Protein AF-A0A810AE53-F1 (afdb_monomer)

InterPro domains:
  IPR002611 IstB-like ATP-binding domain [PF01695] (5-76)
  IPR027417 P-loop containing nucleoside triphosphate hydrolase [G3DSA:3.40.50.300] (1-77)
  IPR027417 P-loop containing nucleoside triphosphate hydrolase [SSF52540] (19-70)

pLDDT: mean 76.46, std 14.44, range [34.41, 89.38]

Nearest PDB structures (foldseek):
  8dq5-assembly1_A  TM=3.245E-01  e=6.076E+00  Flavobacterium johnsoniae

Foldseek 3Di:
DDPPLVDPPVVLVVLLVCVCVVVVHDDDDDDDPPSCSLVSVVVSQVSCVVVVHDDDDDDPVVVVVVVVVCVVVVDPDDDD

Organism: NCBI:txid1355477

Sequence (80 aa):
MKAPRGLDKPLFQKLVAGEWIDRHQNLLIIGPTGVCKSWIACALGHKACRDNRSVLCQRLPRLFEALALARGDGRWLGCR

Solvent-accessible surface area (backbone atoms only — not comparable to full-atom values): 5354 Å² total; per-residue (Å²): 135,82,74,83,76,84,66,58,62,70,58,51,51,50,60,66,70,39,59,46,63,79,68,71,54,86,86,83,91,84,80,71,88,89,73,50,60,71,55,53,53,51,52,48,40,54,48,40,42,73,71,76,39,92,68,87,90,77,57,66,71,62,50,50,51,52,50,52,49,47,63,72,66,72,60,94,73,80,89,124

Radius of gyration: 16.19 Å; Cα contacts (8 Å, |Δi|>4): 27; chains: 1; bounding box: 28×28×51 Å

Secondary structure (DSSP, 8-state):
--------HHHHHHHHHTHHHHTTPPP-----TTS-HHHHHHHHHHHHHHTT-------HHHHHHHHHHHHHS-------

Structure (mmCIF, N/CA/C/O backbone):
data_AF-A0A810AE53-F1
#
_entry.id   AF-A0A810AE53-F1
#
loop_
_atom_site.group_PDB
_atom_site.id
_atom_site.type_symbol
_atom_site.label_atom_id
_atom_site.label_alt_id
_atom_site.label_comp_id
_atom_site.label_asym_id
_atom_site.label_entity_id
_atom_site.label_seq_id
_atom_site.pdbx_PDB_ins_code
_atom_site.Cartn_x
_atom_site.Cartn_y
_atom_site.Cartn_z
_atom_site.occupancy
_atom_site.B_iso_or_equiv
_atom_site.auth_seq_id
_atom_site.auth_comp_id
_atom_site.auth_asym_id
_atom_site.auth_atom_id
_atom_site.pdbx_PDB_model_num
ATOM 1 N N . MET A 1 1 ? 8.370 6.654 24.465 1.00 34.41 1 MET A N 1
ATOM 2 C CA . MET A 1 1 ? 7.728 7.922 24.052 1.00 34.41 1 MET A CA 1
ATOM 3 C C . MET A 1 1 ? 6.919 7.664 22.780 1.00 34.41 1 MET A C 1
ATOM 5 O O . MET A 1 1 ? 7.494 7.447 21.723 1.00 34.41 1 MET A O 1
ATOM 9 N N . LYS A 1 2 ? 5.594 7.504 22.895 1.00 39.69 2 LYS A N 1
ATOM 10 C CA . LYS A 1 2 ? 4.713 7.084 21.791 1.00 39.69 2 LYS A CA 1
ATOM 11 C C . LYS A 1 2 ? 4.275 8.352 21.059 1.00 39.69 2 LYS A C 1
ATOM 13 O O . LYS A 1 2 ? 3.415 9.060 21.568 1.00 39.69 2 LYS A O 1
ATOM 18 N N . ALA A 1 3 ? 4.905 8.676 19.929 1.00 42.19 3 ALA A N 1
ATOM 19 C CA . ALA A 1 3 ? 4.478 9.813 19.116 1.00 42.19 3 ALA A CA 1
ATOM 20 C C . ALA A 1 3 ? 2.971 9.659 18.822 1.00 42.19 3 ALA A C 1
ATOM 22 O O . ALA A 1 3 ? 2.572 8.585 18.346 1.00 42.19 3 ALA A O 1
ATOM 23 N N . PRO A 1 4 ? 2.119 10.650 19.141 1.00 48.69 4 PRO A N 1
ATOM 24 C CA . PRO A 1 4 ? 0.718 10.606 18.760 1.00 48.69 4 PRO A CA 1
ATOM 25 C C . PRO A 1 4 ? 0.701 10.610 17.236 1.00 48.69 4 PRO A C 1
ATOM 27 O O . PRO A 1 4 ? 0.971 11.620 16.600 1.00 48.69 4 PRO A O 1
ATOM 30 N N . ARG A 1 5 ? 0.477 9.443 16.628 1.00 57.44 5 ARG A N 1
ATOM 31 C CA . ARG A 1 5 ? 0.653 9.253 15.182 1.00 57.44 5 ARG A CA 1
ATOM 32 C C . ARG A 1 5 ? -0.358 10.021 14.321 1.00 57.44 5 ARG A C 1
ATOM 34 O O . ARG A 1 5 ? -0.377 9.769 13.125 1.00 57.44 5 ARG A O 1
ATOM 41 N N . GLY A 1 6 ? -1.183 10.907 14.899 1.00 59.12 6 GLY A N 1
ATOM 42 C CA . GLY A 1 6 ? -2.192 11.701 14.181 1.00 59.12 6 GLY A CA 1
ATOM 43 C C . GLY A 1 6 ? -3.022 10.859 13.213 1.00 59.12 6 GLY A C 1
ATOM 44 O O . GLY A 1 6 ? -3.409 11.328 12.153 1.00 59.12 6 GLY A O 1
ATOM 45 N N . LEU A 1 7 ? -3.164 9.569 13.523 1.00 64.31 7 LEU A N 1
ATOM 46 C CA . LEU A 1 7 ? -3.642 8.565 12.595 1.00 64.31 7 LEU A CA 1
ATOM 47 C C . LEU A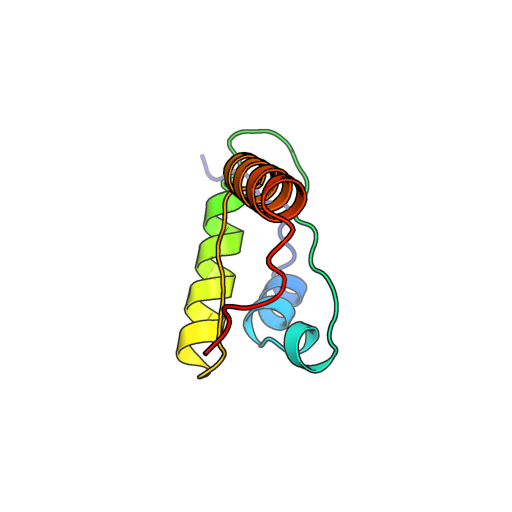 1 7 ? -5.076 8.305 12.997 1.00 64.31 7 LEU A C 1
ATOM 49 O O . LEU A 1 7 ? -5.330 7.669 14.025 1.00 64.31 7 LEU A O 1
ATOM 53 N N . ASP A 1 8 ? -5.991 8.853 12.208 1.00 77.38 8 ASP A N 1
ATOM 54 C CA . ASP A 1 8 ? -7.417 8.688 12.411 1.00 77.38 8 ASP A CA 1
ATOM 55 C C . ASP A 1 8 ? -7.752 7.198 12.384 1.00 77.38 8 ASP A C 1
ATOM 57 O O . ASP A 1 8 ? -7.802 6.552 11.337 1.00 77.38 8 ASP A O 1
ATOM 61 N N . LYS A 1 9 ? -7.979 6.633 13.572 1.00 79.00 9 LYS A N 1
ATOM 62 C CA . LYS A 1 9 ? -8.408 5.243 13.753 1.00 79.00 9 LYS A CA 1
ATOM 63 C C . LYS A 1 9 ? -9.586 4.856 12.846 1.00 79.00 9 LYS A C 1
ATOM 65 O O . LYS A 1 9 ? -9.488 3.793 12.232 1.00 79.00 9 LYS A O 1
ATOM 70 N N . PRO A 1 10 ? -10.662 5.666 12.713 1.00 82.88 10 PRO A N 1
ATOM 71 C CA . PRO A 1 10 ? -11.774 5.298 11.838 1.00 82.88 10 PRO A CA 1
ATOM 72 C C . PRO A 1 10 ? -11.369 5.285 10.361 1.00 82.88 10 PRO A C 1
ATOM 74 O O . PRO A 1 10 ? -11.803 4.408 9.618 1.00 82.88 10 PRO A O 1
ATOM 77 N N . LEU A 1 11 ? -10.498 6.204 9.933 1.00 83.06 11 LEU A N 1
ATOM 78 C CA . LEU A 1 11 ? -9.961 6.191 8.575 1.00 83.06 11 LEU A CA 1
ATOM 79 C C . LEU A 1 11 ? -9.148 4.916 8.345 1.00 83.06 11 LEU A C 1
ATOM 81 O O . LEU A 1 11 ? -9.366 4.218 7.363 1.00 83.06 11 LEU A O 1
ATOM 85 N N . PHE A 1 12 ? -8.267 4.560 9.282 1.00 84.94 12 PHE A N 1
ATOM 86 C CA . PHE A 1 12 ? -7.430 3.372 9.147 1.00 84.94 12 PHE A CA 1
ATOM 87 C C . PHE A 1 12 ? -8.250 2.079 9.094 1.00 84.94 12 PHE A C 1
ATOM 89 O O . PHE A 1 12 ? -7.920 1.185 8.322 1.00 84.94 12 PHE A O 1
ATOM 96 N N . GLN A 1 13 ? -9.347 1.988 9.850 1.00 85.56 13 GLN A N 1
ATOM 97 C CA . GLN A 1 13 ? -10.270 0.854 9.753 1.00 85.56 13 GLN A CA 1
ATOM 98 C C . GLN A 1 13 ? -10.918 0.751 8.366 1.00 85.56 13 GLN A C 1
ATOM 100 O O . GLN A 1 13 ? -10.952 -0.344 7.811 1.00 85.56 13 GLN A O 1
ATOM 105 N N . LYS A 1 14 ? -11.337 1.872 7.763 1.00 85.94 14 LYS A N 1
ATOM 106 C CA . LYS A 1 14 ? -11.846 1.893 6.377 1.00 85.94 14 LYS A CA 1
ATOM 107 C C . LYS A 1 14 ? -10.782 1.469 5.361 1.00 85.94 14 LYS A C 1
ATOM 109 O O . LYS A 1 14 ? -11.075 0.731 4.426 1.00 85.94 14 LYS A O 1
ATOM 114 N N . LEU A 1 15 ? -9.532 1.892 5.559 1.00 86.25 15 LEU A N 1
ATOM 115 C CA . LEU A 1 15 ? -8.418 1.487 4.697 1.00 86.25 15 LEU A CA 1
ATOM 116 C C . LEU A 1 15 ? -8.118 -0.012 4.801 1.00 86.25 15 LEU A C 1
ATOM 118 O O . LEU A 1 15 ? -7.876 -0.660 3.787 1.00 86.25 15 LEU A O 1
ATOM 122 N N . VAL A 1 16 ? -8.159 -0.562 6.016 1.00 87.19 16 VAL A N 1
ATOM 123 C CA . VAL A 1 16 ? -7.958 -1.993 6.293 1.00 87.19 16 VAL A CA 1
ATOM 124 C C . VAL A 1 16 ? -9.113 -2.844 5.764 1.00 87.19 16 VAL A C 1
ATOM 126 O O . VAL A 1 16 ? -8.871 -3.974 5.353 1.00 87.19 16 VAL A O 1
ATOM 129 N N . ALA A 1 17 ? -10.341 -2.314 5.752 1.00 86.94 17 ALA A N 1
ATOM 130 C CA . ALA A 1 17 ? -11.502 -2.979 5.159 1.00 86.94 17 ALA A CA 1
ATOM 131 C C . ALA A 1 17 ? -11.370 -3.156 3.636 1.00 86.94 17 ALA A C 1
ATOM 133 O O . ALA A 1 17 ? -11.990 -4.049 3.069 1.00 86.94 17 ALA A O 1
ATOM 134 N N . GLY A 1 1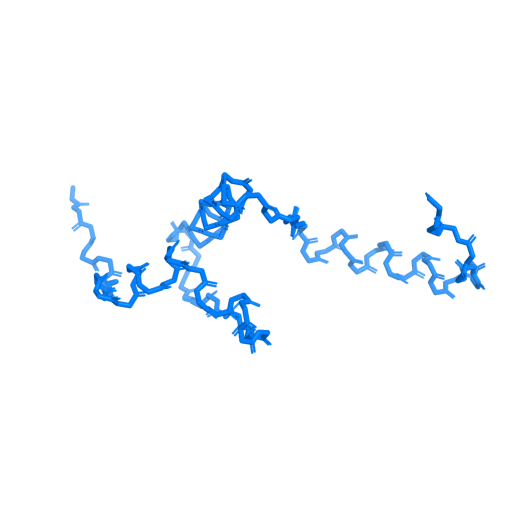8 ? -10.550 -2.333 2.974 1.00 84.25 18 GLY A N 1
ATOM 135 C CA . GLY A 1 18 ? -10.237 -2.502 1.556 1.00 84.25 18 GLY A CA 1
ATOM 136 C C . GLY A 1 18 ? -11.301 -1.977 0.588 1.00 84.25 18 GLY A C 1
ATOM 137 O O . GLY A 1 18 ? -11.138 -2.173 -0.610 1.00 84.25 18 GLY A O 1
ATOM 138 N N . GLU A 1 19 ? -12.329 -1.254 1.053 1.00 85.44 19 GLU A N 1
ATOM 139 C CA . GLU A 1 19 ? -13.375 -0.676 0.179 1.00 85.44 19 GLU A CA 1
ATOM 140 C C . GLU A 1 19 ? -12.802 0.221 -0.930 1.00 85.44 19 GLU A C 1
ATOM 142 O O . GLU A 1 19 ? -13.349 0.317 -2.026 1.00 85.44 19 GLU A O 1
ATOM 147 N N . TRP A 1 20 ? -11.683 0.892 -0.657 1.00 88.06 20 TRP A N 1
ATOM 148 C CA . TRP A 1 20 ? -10.988 1.733 -1.631 1.00 88.06 20 TRP A CA 1
ATOM 149 C 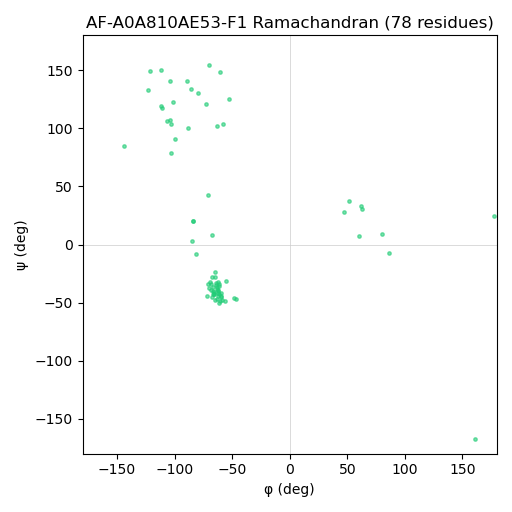C . TRP A 1 20 ? -10.427 0.926 -2.811 1.00 88.06 20 TRP A C 1
ATOM 151 O O . TRP A 1 20 ? -10.329 1.462 -3.910 1.00 88.06 20 TRP A O 1
ATOM 161 N N . ILE A 1 21 ? -10.104 -0.356 -2.609 1.00 86.62 21 ILE A N 1
ATOM 162 C CA . ILE A 1 21 ? -9.625 -1.255 -3.665 1.00 86.62 21 ILE A CA 1
ATOM 163 C C . ILE A 1 21 ? -10.784 -1.604 -4.604 1.00 86.62 21 ILE A C 1
ATOM 165 O O . ILE A 1 21 ? -10.619 -1.520 -5.817 1.00 86.62 21 ILE A O 1
ATOM 169 N N . ASP A 1 22 ? -11.964 -1.912 -4.052 1.00 86.31 22 ASP A N 1
ATOM 170 C CA . ASP A 1 22 ? -13.184 -2.178 -4.835 1.00 86.31 22 ASP A CA 1
ATOM 171 C C . ASP A 1 22 ? -13.652 -0.953 -5.620 1.00 86.31 22 ASP A C 1
ATOM 173 O O . ASP A 1 22 ? -14.180 -1.063 -6.722 1.00 86.31 22 ASP A O 1
ATOM 177 N N . ARG A 1 23 ? -13.430 0.239 -5.062 1.00 88.06 23 ARG A N 1
ATOM 178 C CA . ARG A 1 23 ? -13.741 1.515 -5.714 1.00 88.06 23 ARG A CA 1
ATOM 179 C C . ARG A 1 23 ? -12.636 2.007 -6.651 1.00 88.06 23 ARG A C 1
ATOM 181 O O . ARG A 1 23 ? -12.759 3.112 -7.171 1.00 88.06 23 ARG A O 1
ATOM 188 N N . HIS A 1 24 ? -11.558 1.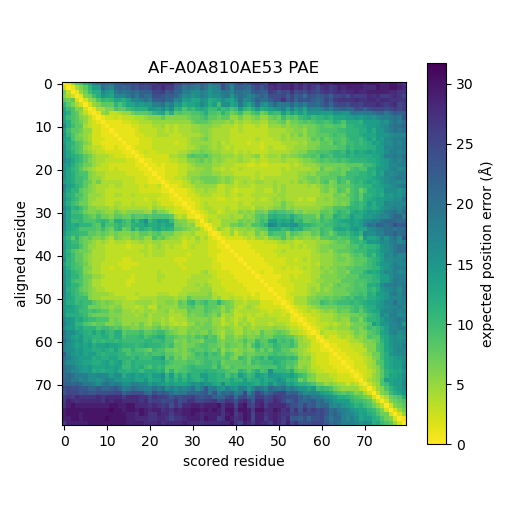239 -6.837 1.00 85.50 24 HIS A N 1
ATOM 189 C CA . HIS A 1 24 ? -10.393 1.623 -7.643 1.00 85.50 24 HIS A CA 1
ATOM 190 C C . HIS A 1 24 ? -9.802 2.999 -7.270 1.00 85.50 24 HIS A C 1
ATOM 192 O O . HIS A 1 24 ? -9.379 3.773 -8.128 1.00 85.50 24 HIS A O 1
ATOM 198 N N . GLN A 1 25 ? -9.781 3.329 -5.978 1.00 88.44 25 GLN A N 1
ATOM 199 C CA . GLN A 1 25 ? -9.253 4.594 -5.473 1.00 88.44 25 GLN A CA 1
ATOM 200 C C . GLN A 1 25 ? -7.758 4.490 -5.167 1.00 88.44 25 GLN A C 1
ATOM 202 O O . GLN A 1 25 ? -7.286 3.507 -4.607 1.00 88.44 25 GLN A O 1
ATOM 207 N N . ASN A 1 26 ? -7.003 5.541 -5.479 1.00 87.50 26 ASN A N 1
ATOM 208 C CA . ASN A 1 26 ? -5.575 5.589 -5.176 1.00 87.50 26 ASN A CA 1
ATOM 209 C C . ASN A 1 26 ? -5.335 6.099 -3.751 1.00 87.50 26 ASN A C 1
ATOM 211 O O . ASN A 1 26 ? -5.881 7.126 -3.349 1.00 87.50 26 ASN A O 1
ATOM 215 N N . LEU A 1 27 ? -4.468 5.412 -3.006 1.00 84.19 27 LEU A N 1
ATOM 216 C CA . LEU A 1 27 ? -4.055 5.816 -1.665 1.00 84.19 27 LEU A CA 1
ATOM 217 C C . LEU A 1 27 ? -2.670 6.471 -1.696 1.00 84.19 27 LEU A C 1
ATOM 219 O O . LEU A 1 27 ? -1.689 5.832 -2.077 1.00 84.19 27 LEU A O 1
ATOM 223 N N . LEU A 1 28 ? -2.567 7.714 -1.221 1.00 85.56 28 LEU A N 1
ATOM 224 C CA . LEU A 1 28 ? -1.295 8.427 -1.108 1.00 85.56 28 LEU A CA 1
ATOM 225 C C . LEU A 1 28 ? -0.922 8.641 0.366 1.00 85.56 28 LEU A C 1
ATOM 227 O O . LEU A 1 28 ? -1.649 9.292 1.113 1.00 85.56 28 LEU A O 1
ATOM 231 N N . ILE A 1 29 ? 0.221 8.095 0.793 1.00 83.06 29 ILE A N 1
ATOM 232 C CA . ILE A 1 29 ? 0.709 8.200 2.178 1.00 83.06 29 ILE A CA 1
ATOM 233 C C . ILE A 1 29 ? 1.851 9.223 2.238 1.00 83.06 29 ILE A C 1
ATOM 235 O O . ILE A 1 29 ? 2.971 8.938 1.814 1.00 83.06 29 ILE A O 1
ATOM 239 N N . ILE A 1 30 ? 1.589 10.400 2.812 1.00 83.19 30 ILE A N 1
ATOM 240 C CA . ILE A 1 30 ? 2.541 11.523 2.884 1.00 83.19 30 ILE A CA 1
ATOM 241 C C . ILE A 1 30 ? 2.998 11.761 4.332 1.00 83.19 30 ILE A C 1
ATOM 243 O O . ILE A 1 30 ? 2.293 11.463 5.290 1.00 83.19 30 ILE A O 1
ATOM 247 N N . GLY A 1 31 ? 4.222 12.268 4.513 1.00 81.69 31 GLY A N 1
ATOM 248 C CA . GLY A 1 31 ? 4.682 12.862 5.775 1.00 81.69 31 GLY A CA 1
ATOM 249 C C . GLY A 1 31 ? 6.216 12.925 5.877 1.00 81.69 31 GLY A C 1
ATOM 250 O O . GLY A 1 31 ? 6.897 12.549 4.921 1.00 81.69 31 GLY A O 1
ATOM 251 N N . PRO A 1 32 ? 6.778 13.198 7.063 1.00 79.75 32 PRO A N 1
ATOM 252 C CA . PRO A 1 32 ? 8.230 13.254 7.278 1.00 79.75 32 PRO A CA 1
ATOM 253 C C . PRO A 1 32 ? 8.916 11.878 7.191 1.00 79.75 32 PRO A C 1
ATOM 255 O O . PRO A 1 32 ? 8.285 10.838 7.399 1.00 79.75 32 PRO A O 1
ATOM 258 N N . THR A 1 33 ? 10.202 11.835 6.851 1.00 76.81 33 THR A N 1
ATOM 259 C CA . THR A 1 33 ? 10.993 10.591 6.812 1.00 76.81 33 THR A CA 1
ATOM 260 C C . THR A 1 33 ? 11.048 9.930 8.201 1.00 76.81 33 THR A C 1
ATOM 262 O O . THR A 1 33 ? 10.943 10.593 9.226 1.00 76.81 33 THR A O 1
ATOM 265 N N . GLY A 1 34 ? 11.118 8.594 8.258 1.00 73.75 34 GLY A N 1
ATOM 266 C CA . GLY A 1 34 ? 11.209 7.849 9.528 1.00 73.75 34 GLY A CA 1
ATOM 267 C C . GLY A 1 34 ? 9.884 7.507 10.233 1.00 73.75 34 GLY A C 1
ATOM 268 O O . GLY A 1 34 ? 9.882 6.694 11.150 1.00 73.75 34 GLY A O 1
ATOM 269 N N . VAL A 1 35 ? 8.726 8.001 9.777 1.00 78.50 35 VAL A N 1
ATOM 270 C CA . VAL A 1 35 ? 7.411 7.691 10.404 1.00 78.50 35 VAL A CA 1
ATOM 271 C C . VAL A 1 35 ? 6.769 6.371 9.946 1.00 78.50 35 VAL A C 1
ATOM 273 O O . VAL A 1 35 ? 5.564 6.181 10.085 1.00 78.50 35 VAL A O 1
ATOM 276 N N . CYS A 1 36 ? 7.556 5.445 9.391 1.00 75.50 36 CYS A N 1
ATOM 277 C CA . CYS A 1 36 ? 7.092 4.109 8.987 1.00 75.50 36 CYS A CA 1
ATOM 278 C C . CYS A 1 36 ? 5.993 4.087 7.895 1.00 75.50 36 CYS A C 1
ATOM 280 O O . CYS A 1 36 ? 5.168 3.176 7.864 1.00 75.50 36 CYS A O 1
ATOM 282 N N . LYS A 1 37 ? 5.996 5.037 6.947 1.00 85.00 37 LYS A N 1
ATOM 283 C CA . LYS A 1 37 ? 5.048 5.038 5.807 1.00 85.00 37 LYS A CA 1
ATOM 284 C C . LYS A 1 37 ? 5.099 3.758 4.982 1.00 85.00 37 LYS A C 1
ATOM 286 O O . LYS A 1 37 ? 4.065 3.151 4.725 1.00 85.00 37 LYS A O 1
ATOM 291 N N . SER A 1 38 ? 6.307 3.328 4.617 1.00 83.75 38 SER A N 1
ATOM 292 C CA . SER A 1 38 ? 6.507 2.097 3.849 1.00 83.75 38 SER A CA 1
ATOM 293 C C . SER A 1 38 ? 6.012 0.871 4.614 1.00 83.75 38 SER A C 1
ATOM 295 O O . SER A 1 38 ? 5.477 -0.050 4.013 1.00 83.75 38 SER A O 1
ATOM 297 N N . TRP A 1 39 ? 6.131 0.876 5.946 1.00 85.00 39 TRP A N 1
ATOM 298 C CA . TRP A 1 39 ? 5.627 -0.210 6.785 1.00 85.00 39 TRP A CA 1
ATOM 299 C C . TRP A 1 39 ? 4.096 -0.281 6.759 1.00 85.00 39 TRP A C 1
ATOM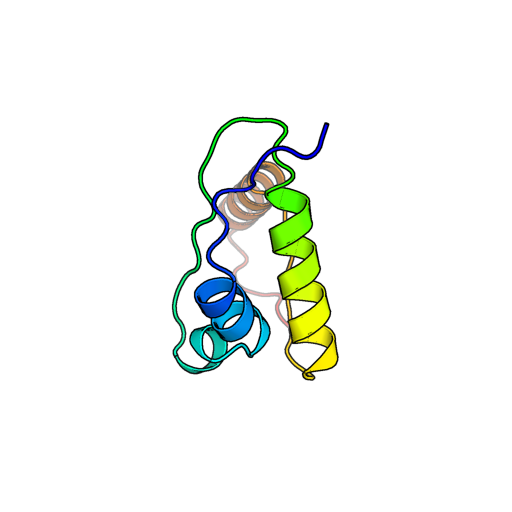 301 O O . TRP A 1 39 ? 3.545 -1.359 6.563 1.00 85.00 39 TRP A O 1
ATOM 311 N N . ILE A 1 40 ? 3.408 0.860 6.884 1.00 84.81 40 ILE A N 1
ATOM 312 C CA . ILE A 1 40 ? 1.940 0.925 6.788 1.00 84.81 40 ILE A CA 1
ATOM 313 C C . ILE A 1 40 ? 1.457 0.462 5.408 1.00 84.81 40 ILE A C 1
ATOM 315 O O . ILE A 1 40 ? 0.504 -0.311 5.332 1.00 84.81 40 ILE A O 1
ATOM 319 N N . ALA A 1 41 ? 2.127 0.885 4.331 1.00 85.81 41 ALA A N 1
ATOM 320 C CA . ALA A 1 41 ? 1.802 0.446 2.973 1.00 85.81 41 ALA A CA 1
ATOM 321 C C . ALA A 1 41 ? 1.902 -1.084 2.832 1.00 85.81 41 ALA A C 1
ATOM 323 O O . ALA A 1 41 ? 0.961 -1.725 2.363 1.00 85.81 41 ALA A O 1
ATOM 324 N N . CYS A 1 42 ? 2.996 -1.686 3.314 1.00 87.38 42 CYS A N 1
ATOM 325 C CA . CYS A 1 42 ? 3.159 -3.141 3.318 1.00 87.38 42 CYS A CA 1
ATOM 326 C C . CYS A 1 42 ? 2.111 -3.846 4.192 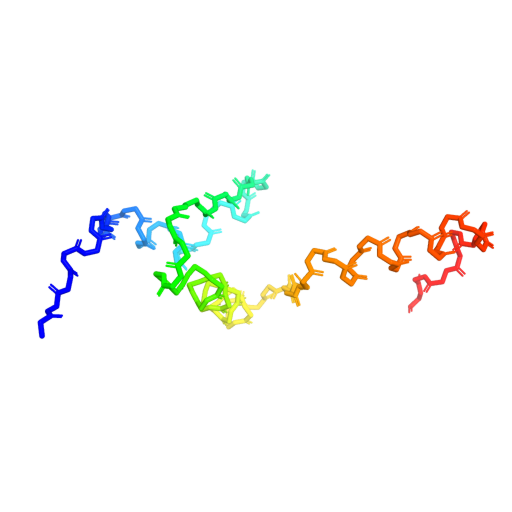1.00 87.38 42 CYS A C 1
ATOM 328 O O . CYS A 1 42 ? 1.621 -4.907 3.817 1.00 87.38 42 CYS A O 1
ATOM 330 N N . ALA A 1 43 ? 1.745 -3.274 5.343 1.00 88.31 43 ALA A N 1
ATOM 331 C CA . ALA A 1 43 ? 0.738 -3.849 6.232 1.00 88.31 43 ALA A CA 1
ATOM 332 C C . ALA A 1 43 ? -0.660 -3.872 5.588 1.00 88.31 43 ALA A C 1
ATOM 334 O O . ALA A 1 43 ? -1.354 -4.887 5.675 1.00 88.31 43 ALA A O 1
ATOM 335 N N . LEU A 1 44 ? -1.049 -2.787 4.908 1.00 87.69 44 LEU A N 1
ATOM 336 C CA . LEU A 1 44 ? -2.285 -2.726 4.121 1.00 87.69 44 LEU A CA 1
ATOM 337 C C . LEU A 1 44 ? -2.256 -3.743 2.976 1.00 87.69 44 LEU A C 1
ATOM 339 O O . LEU A 1 44 ? -3.217 -4.486 2.794 1.00 87.69 44 LEU A O 1
ATOM 343 N N . GLY A 1 45 ? -1.130 -3.841 2.266 1.00 88.25 45 GLY A N 1
ATOM 344 C CA . GLY A 1 45 ? -0.950 -4.835 1.212 1.00 88.25 45 GLY A CA 1
ATOM 345 C C . GLY A 1 45 ? -1.080 -6.272 1.719 1.00 88.25 45 GLY A C 1
ATOM 346 O O . GLY A 1 45 ? -1.813 -7.069 1.147 1.00 88.25 45 GLY A O 1
ATOM 347 N N . HIS A 1 46 ? -0.454 -6.592 2.851 1.00 89.19 46 HIS A N 1
ATOM 348 C CA . HIS A 1 46 ? -0.545 -7.918 3.460 1.00 89.19 46 HIS A CA 1
ATOM 349 C C . HIS A 1 46 ? -1.972 -8.264 3.915 1.00 89.19 46 HIS A C 1
ATOM 351 O O . HIS A 1 46 ? -2.395 -9.417 3.827 1.00 89.19 46 HIS A O 1
ATOM 357 N N . LYS A 1 47 ? -2.741 -7.275 4.393 1.00 89.00 47 LYS A N 1
ATOM 358 C CA . LYS A 1 47 ? -4.167 -7.465 4.681 1.00 89.00 47 LYS A CA 1
ATOM 359 C C . LYS A 1 47 ? -4.956 -7.762 3.404 1.00 89.00 47 LYS A C 1
ATOM 361 O O . LYS A 1 47 ? -5.678 -8.750 3.389 1.00 89.00 47 LYS A O 1
ATOM 366 N N . ALA A 1 48 ? -4.751 -6.992 2.339 1.00 87.69 48 ALA A N 1
ATOM 367 C CA . ALA A 1 48 ? -5.412 -7.230 1.059 1.00 87.69 48 ALA A CA 1
ATOM 368 C C . ALA A 1 48 ? -5.058 -8.605 0.451 1.00 87.69 48 ALA A C 1
ATOM 370 O O . ALA A 1 48 ? -5.951 -9.275 -0.060 1.00 87.69 48 ALA A O 1
ATOM 371 N N . CYS A 1 49 ? -3.820 -9.095 0.611 1.00 89.38 49 CYS A N 1
ATOM 372 C CA . CYS A 1 49 ? -3.470 -10.476 0.250 1.00 89.38 49 CYS A CA 1
ATOM 373 C C . CYS A 1 49 ? -4.297 -11.514 1.025 1.00 89.38 49 CYS A C 1
ATOM 375 O O . CYS A 1 49 ? -4.743 -12.500 0.446 1.00 89.38 49 CYS A O 1
ATOM 377 N N . ARG A 1 50 ? -4.525 -11.301 2.331 1.00 88.88 50 ARG A N 1
ATOM 378 C CA . ARG A 1 50 ? -5.375 -12.192 3.145 1.00 88.88 50 ARG A CA 1
ATOM 379 C C . ARG A 1 50 ? -6.845 -12.141 2.747 1.00 88.88 50 ARG A C 1
ATOM 381 O O . ARG A 1 50 ? -7.534 -13.140 2.897 1.00 88.88 50 ARG A O 1
ATOM 388 N N . ASP A 1 51 ? -7.290 -11.017 2.202 1.00 87.19 51 ASP A N 1
ATOM 389 C CA . ASP A 1 51 ? -8.635 -10.856 1.644 1.00 87.19 51 ASP A CA 1
ATOM 390 C C . ASP A 1 51 ? -8.723 -11.356 0.188 1.00 87.19 51 ASP A C 1
ATOM 392 O O . ASP A 1 51 ? -9.633 -10.989 -0.549 1.00 87.19 51 ASP A O 1
ATOM 396 N N . ASN A 1 52 ? -7.777 -12.214 -0.216 1.00 86.81 52 ASN A N 1
ATOM 397 C CA . ASN A 1 52 ? -7.705 -12.884 -1.512 1.00 86.81 52 ASN A CA 1
ATOM 398 C C . ASN A 1 52 ? -7.556 -11.928 -2.711 1.00 86.81 52 ASN A C 1
ATOM 400 O O . ASN A 1 52 ? -8.021 -12.212 -3.814 1.00 86.81 52 ASN A O 1
ATOM 404 N N . ARG A 1 53 ? -6.899 -10.778 -2.501 1.00 84.25 53 ARG A N 1
ATOM 405 C CA . ARG A 1 53 ? -6.604 -9.788 -3.547 1.00 84.25 53 ARG A CA 1
ATOM 406 C C . ARG A 1 53 ? -5.137 -9.856 -3.957 1.00 84.25 53 ARG A C 1
ATOM 408 O O . ARG A 1 53 ? 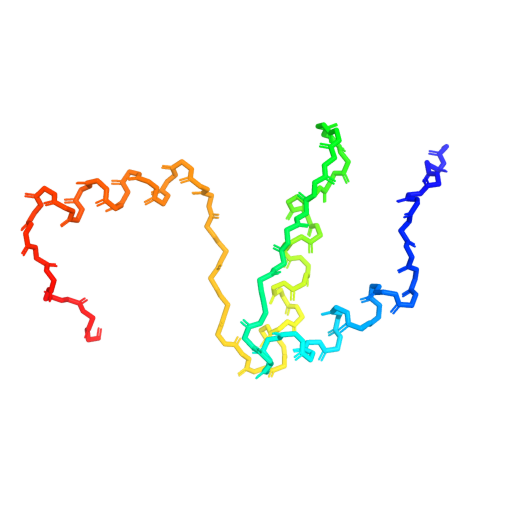-4.250 -9.974 -3.114 1.00 84.25 53 ARG A O 1
ATOM 415 N N . SER A 1 54 ? -4.868 -9.713 -5.252 1.00 82.75 54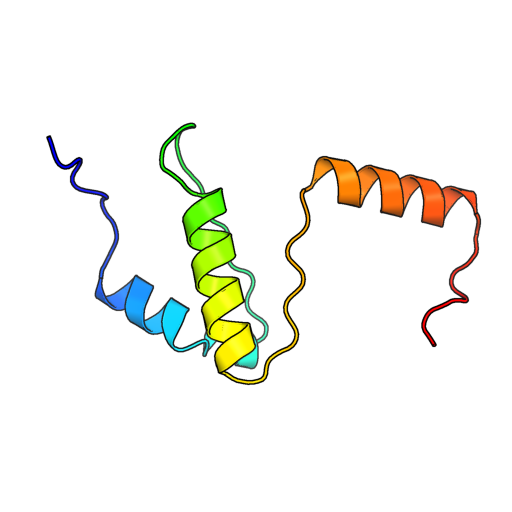 SER A N 1
ATOM 416 C CA . SER A 1 54 ? -3.504 -9.590 -5.770 1.00 82.75 54 SER A CA 1
ATOM 417 C C . SER A 1 54 ? -2.926 -8.219 -5.419 1.00 82.75 54 SER A C 1
ATOM 419 O O . SER A 1 54 ? -3.469 -7.193 -5.832 1.00 82.75 54 SER A O 1
ATOM 421 N N . VAL A 1 55 ? -1.811 -8.190 -4.690 1.00 83.56 55 VAL A N 1
ATOM 422 C CA . VAL A 1 55 ? -1.129 -6.947 -4.315 1.00 83.56 55 VAL A CA 1
ATOM 423 C C . VAL A 1 55 ? 0.307 -6.969 -4.808 1.00 83.56 55 VAL A C 1
ATOM 425 O O . VAL A 1 55 ? 1.043 -7.923 -4.569 1.00 83.56 55 VAL A O 1
ATOM 428 N N . LEU A 1 56 ? 0.726 -5.873 -5.437 1.00 82.00 56 LEU A N 1
ATOM 429 C CA . LEU A 1 56 ? 2.110 -5.635 -5.819 1.00 82.00 56 LEU A CA 1
ATOM 430 C C . LEU A 1 56 ? 2.685 -4.499 -4.970 1.00 82.00 56 LEU A C 1
ATOM 432 O O . LEU A 1 56 ? 2.233 -3.360 -5.045 1.00 82.00 56 LEU A O 1
ATOM 436 N N . CYS A 1 57 ? 3.711 -4.803 -4.179 1.00 81.12 57 CYS A N 1
ATOM 437 C CA . CYS A 1 57 ? 4.474 -3.798 -3.448 1.00 81.12 57 CYS A CA 1
ATOM 438 C C . CYS A 1 57 ? 5.843 -3.615 -4.112 1.00 81.12 57 CYS A C 1
ATOM 440 O O . CYS A 1 57 ? 6.727 -4.456 -3.964 1.00 81.12 57 CYS A O 1
ATOM 442 N N . GLN A 1 58 ? 6.038 -2.503 -4.824 1.00 78.50 58 GLN A N 1
ATOM 443 C CA . GLN A 1 58 ? 7.317 -2.154 -5.446 1.00 78.50 58 GLN A CA 1
ATOM 444 C C . GLN A 1 58 ? 7.848 -0.811 -4.949 1.00 78.50 58 GLN A C 1
ATOM 446 O O . GLN A 1 58 ? 7.101 0.101 -4.599 1.00 78.50 58 GLN A O 1
ATOM 451 N N . ARG A 1 59 ? 9.179 -0.683 -4.924 1.00 80.44 59 ARG A N 1
ATOM 452 C CA . ARG A 1 59 ? 9.834 0.604 -4.681 1.00 80.44 59 ARG A CA 1
ATOM 453 C C . ARG A 1 59 ? 9.825 1.414 -5.973 1.00 80.44 59 ARG A C 1
ATOM 455 O O . ARG A 1 59 ? 10.282 0.911 -6.994 1.00 80.44 59 ARG A O 1
ATOM 462 N N . LEU A 1 60 ? 9.393 2.673 -5.889 1.00 78.00 60 LEU A N 1
ATOM 463 C CA . LEU A 1 60 ? 9.328 3.601 -7.026 1.00 78.00 60 LEU A CA 1
ATOM 464 C C . LEU A 1 60 ? 10.602 3.625 -7.895 1.00 78.00 60 LEU A C 1
ATOM 466 O O . LEU A 1 60 ? 10.454 3.479 -9.102 1.00 78.00 60 LEU A O 1
ATOM 470 N N . PRO A 1 61 ? 11.836 3.713 -7.350 1.00 76.38 61 PRO A N 1
ATOM 471 C CA . PRO A 1 61 ? 13.042 3.734 -8.186 1.00 76.38 61 PRO A CA 1
ATOM 472 C C . PRO A 1 61 ? 13.195 2.484 -9.062 1.00 76.38 61 PRO A C 1
ATOM 474 O O . PRO A 1 61 ? 13.433 2.596 -10.258 1.00 76.38 61 PRO A O 1
ATOM 477 N N . ARG A 1 62 ? 12.951 1.295 -8.493 1.00 77.00 62 ARG A N 1
ATOM 478 C CA . ARG A 1 62 ? 13.013 0.025 -9.234 1.00 77.00 62 ARG A CA 1
ATOM 479 C C . ARG A 1 62 ? 11.894 -0.100 -10.265 1.00 77.00 62 ARG A C 1
ATOM 481 O O . ARG A 1 62 ? 12.100 -0.686 -11.319 1.00 77.00 62 ARG A O 1
ATOM 488 N N . LEU A 1 63 ? 10.715 0.446 -9.964 1.00 77.56 63 LEU A N 1
ATOM 489 C CA . LEU A 1 63 ? 9.607 0.493 -10.916 1.00 77.56 63 LEU A CA 1
ATOM 490 C C . LEU A 1 63 ? 9.950 1.396 -12.109 1.00 77.56 63 LEU A C 1
ATOM 492 O O . LEU A 1 63 ? 9.683 1.020 -13.243 1.00 77.56 63 LEU A O 1
ATOM 496 N N . PHE A 1 64 ? 10.567 2.557 -11.876 1.00 79.44 64 PHE A N 1
ATOM 497 C CA . PHE A 1 64 ? 10.987 3.447 -12.960 1.00 79.44 64 PHE A CA 1
ATOM 498 C C . PHE A 1 64 ? 12.098 2.847 -13.819 1.00 79.44 64 PHE A C 1
ATOM 500 O O . PHE A 1 64 ? 12.024 2.970 -15.035 1.00 79.44 64 PHE A O 1
ATOM 507 N N . GLU A 1 65 ? 13.075 2.161 -13.223 1.00 80.94 65 GLU A N 1
ATOM 508 C CA . GLU A 1 65 ? 14.093 1.412 -13.971 1.00 80.94 65 GLU A CA 1
ATOM 509 C C . GLU A 1 65 ? 13.457 0.320 -14.837 1.00 80.94 65 GLU A C 1
ATOM 511 O O . GLU A 1 65 ? 13.723 0.255 -16.033 1.00 80.94 65 GLU A O 1
ATOM 516 N N . ALA A 1 66 ? 12.555 -0.487 -14.270 1.00 77.56 66 ALA A N 1
ATOM 517 C CA . ALA A 1 66 ? 11.842 -1.524 -15.014 1.00 77.56 66 ALA A CA 1
ATOM 518 C C . ALA A 1 66 ? 10.976 -0.941 -16.145 1.00 77.56 66 ALA A C 1
ATOM 520 O O . ALA A 1 66 ? 10.944 -1.492 -17.240 1.00 77.56 66 ALA A O 1
ATOM 521 N N . LEU A 1 67 ? 10.308 0.193 -15.909 1.00 79.31 67 LEU A N 1
ATOM 522 C CA . LEU A 1 67 ? 9.538 0.902 -16.934 1.00 79.31 67 LEU A CA 1
ATOM 523 C C . LEU A 1 67 ? 10.438 1.511 -18.014 1.00 79.31 67 LEU A C 1
ATOM 525 O O . LEU A 1 67 ? 10.066 1.490 -19.183 1.00 79.31 67 LEU A O 1
ATOM 529 N N . ALA A 1 68 ? 11.598 2.061 -17.653 1.00 80.44 68 ALA A N 1
ATOM 530 C CA . ALA A 1 68 ? 12.564 2.610 -18.602 1.00 80.44 68 ALA A CA 1
ATOM 531 C C . ALA A 1 68 ? 13.167 1.505 -19.480 1.00 80.44 68 ALA A C 1
ATOM 533 O O . ALA A 1 68 ? 13.234 1.670 -20.696 1.00 80.44 68 ALA A O 1
ATOM 534 N N . LEU A 1 69 ? 13.509 0.360 -18.882 1.00 77.81 69 LEU A N 1
ATOM 535 C CA . LEU A 1 69 ? 13.951 -0.842 -19.592 1.00 77.81 69 LEU A CA 1
ATOM 536 C C . LEU A 1 69 ? 12.854 -1.372 -20.525 1.00 77.81 69 LEU A C 1
ATOM 538 O O . LEU A 1 69 ? 13.089 -1.523 -21.717 1.00 77.81 69 LEU A O 1
ATOM 542 N N . ALA A 1 70 ? 11.624 -1.541 -20.030 1.00 71.19 70 ALA A N 1
ATOM 543 C CA . ALA A 1 70 ? 10.497 -2.002 -20.845 1.00 71.19 70 ALA A CA 1
ATOM 544 C C . ALA A 1 70 ? 10.152 -1.041 -22.000 1.00 71.19 70 ALA A C 1
ATOM 546 O O . ALA A 1 70 ? 9.723 -1.479 -23.067 1.00 71.19 70 ALA A O 1
ATOM 547 N N . ARG A 1 71 ? 10.350 0.273 -21.805 1.00 68.62 71 ARG A N 1
ATOM 548 C CA . ARG A 1 71 ? 10.212 1.287 -22.863 1.00 68.62 71 ARG A CA 1
ATOM 549 C C . ARG A 1 71 ? 11.328 1.193 -23.905 1.00 68.62 71 ARG A C 1
ATOM 551 O O . ARG A 1 71 ? 11.041 1.399 -25.078 1.00 68.62 71 ARG A O 1
ATOM 558 N N . GLY A 1 72 ? 12.559 0.891 -23.490 1.00 64.88 72 GLY A N 1
ATOM 559 C CA . GLY A 1 72 ? 13.704 0.694 -24.384 1.00 64.88 72 GLY A 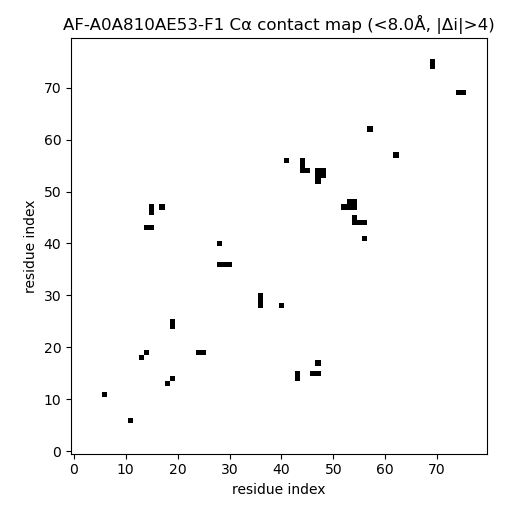CA 1
ATOM 560 C C . GLY A 1 72 ? 13.622 -0.598 -25.204 1.00 64.88 72 GLY A C 1
ATOM 561 O O . GLY A 1 72 ? 13.996 -0.598 -26.371 1.00 64.88 72 GLY A O 1
ATOM 562 N N . ASP A 1 73 ? 13.056 -1.662 -24.630 1.00 60.66 73 ASP A N 1
ATOM 563 C CA . ASP A 1 73 ? 12.946 -2.977 -25.276 1.00 60.66 73 ASP A CA 1
ATOM 564 C C . ASP A 1 73 ? 11.766 -3.102 -26.258 1.00 60.66 73 ASP A C 1
ATOM 566 O O . ASP A 1 73 ? 11.643 -4.112 -26.950 1.00 60.66 73 ASP A O 1
ATOM 570 N N . GLY A 1 74 ? 10.857 -2.118 -26.326 1.00 57.88 74 GLY A N 1
ATOM 571 C CA . GLY A 1 74 ? 9.710 -2.121 -27.251 1.00 57.88 74 GLY A CA 1
ATOM 572 C C . GLY A 1 74 ? 8.736 -3.300 -27.081 1.00 57.88 74 GLY A C 1
ATOM 573 O O . GLY A 1 74 ? 7.818 -3.477 -27.883 1.00 57.88 74 GLY A O 1
ATOM 574 N N . ARG A 1 75 ? 8.906 -4.125 -26.041 1.00 53.88 75 ARG A N 1
ATOM 575 C CA . ARG A 1 75 ? 8.228 -5.414 -25.900 1.00 53.88 75 ARG A CA 1
ATOM 576 C C . ARG A 1 75 ? 7.080 -5.324 -24.900 1.00 53.88 75 ARG A C 1
ATOM 578 O O . ARG A 1 75 ? 7.148 -5.822 -23.783 1.00 53.88 75 ARG A O 1
ATOM 585 N N . TRP A 1 76 ? 5.962 -4.774 -25.366 1.00 52.00 76 TRP A N 1
ATOM 586 C CA . TRP A 1 76 ? 4.626 -4.993 -24.790 1.00 52.00 76 TRP A CA 1
ATOM 587 C C . TRP A 1 76 ? 4.110 -6.420 -25.071 1.00 52.00 76 TRP A C 1
ATOM 589 O O . TRP A 1 76 ? 2.964 -6.608 -25.462 1.00 52.00 76 TRP A O 1
ATOM 599 N N . LEU A 1 77 ? 4.952 -7.450 -24.945 1.00 50.25 77 LEU A N 1
ATOM 600 C CA . LEU A 1 77 ? 4.587 -8.841 -25.233 1.00 50.25 77 LEU A CA 1
ATOM 601 C C . LEU A 1 77 ? 5.297 -9.769 -24.248 1.00 50.25 77 LEU A C 1
ATOM 603 O O . LEU A 1 77 ? 6.376 -10.286 -24.532 1.00 50.25 77 LEU A O 1
ATOM 607 N N . GLY A 1 78 ? 4.696 -9.963 -23.077 1.00 46.56 78 GLY A N 1
ATOM 608 C CA . GLY A 1 78 ? 5.253 -10.873 -22.077 1.00 46.56 78 GLY A CA 1
ATOM 609 C C . GLY A 1 78 ? 4.500 -10.961 -20.756 1.00 46.56 78 GLY A C 1
ATOM 610 O O . GLY A 1 78 ? 5.116 -11.290 -19.754 1.00 46.56 78 GLY A O 1
ATOM 611 N N . CYS A 1 79 ? 3.200 -10.657 -20.727 1.00 36.44 79 CYS A N 1
ATOM 612 C CA . CYS A 1 79 ? 2.328 -11.129 -19.655 1.00 36.44 79 CYS A CA 1
ATOM 613 C C . CYS A 1 79 ? 1.576 -12.347 -20.208 1.00 36.44 79 CYS A C 1
ATOM 615 O O . CYS A 1 79 ? 0.565 -12.209 -20.896 1.00 36.44 79 CYS A O 1
ATOM 617 N N . ARG A 1 80 ? 2.168 -13.525 -20.011 1.00 36.00 80 ARG A N 1
ATOM 618 C CA . ARG A 1 80 ? 1.444 -14.786 -19.843 1.00 36.00 80 ARG A CA 1
ATOM 619 C C . ARG A 1 80 ? 1.693 -15.245 -18.421 1.00 36.00 80 ARG A C 1
ATOM 621 O O . ARG A 1 80 ? 2.833 -15.024 -17.955 1.00 36.00 80 ARG A O 1
#

Mean predicted aligned error: 9.99 Å